Protein AF-A0A1H0IV30-F1 (afdb_monomer_lite)

Secondary structure (DSSP, 8-state):
-HHHHHHHHHTHHHHHHHHHHHTHHHHHHHHHHHHHHHHHHH--S-----------

Radius of gyration: 21.99 Å; chains: 1; bounding box: 41×38×48 Å

Structure (mmCIF, N/CA/C/O backbone):
data_AF-A0A1H0IV30-F1
#
_entry.id   AF-A0A1H0IV30-F1
#
loop_
_atom_site.group_PDB
_atom_site.id
_atom_site.type_symbol
_atom_site.label_atom_id
_atom_site.label_alt_id
_atom_site.label_comp_id
_atom_site.label_asym_id
_atom_site.label_entity_id
_atom_site.label_seq_id
_atom_site.pdbx_PDB_ins_code
_atom_site.Cartn_x
_atom_site.Cartn_y
_atom_site.Cartn_z
_atom_site.occupancy
_atom_site.B_iso_or_equiv
_atom_site.auth_seq_id
_atom_site.auth_comp_id
_atom_site.auth_asym_id
_atom_site.auth_atom_id
_atom_site.pdbx_PDB_model_num
ATOM 1 N N . MET A 1 1 ? 12.935 8.563 -17.288 1.00 62.38 1 MET A N 1
ATOM 2 C CA . MET A 1 1 ? 14.279 7.971 -17.053 1.00 62.38 1 MET A CA 1
ATOM 3 C C . MET A 1 1 ? 14.346 7.189 -15.749 1.00 62.38 1 MET A C 1
ATOM 5 O O . MET A 1 1 ? 14.965 6.136 -15.744 1.00 62.38 1 MET A O 1
ATOM 9 N N . VAL A 1 2 ? 13.699 7.655 -14.675 1.00 77.75 2 VAL A N 1
ATOM 10 C CA . VAL A 1 2 ? 13.630 6.918 -13.402 1.00 77.75 2 VAL A CA 1
ATOM 11 C C . VAL A 1 2 ? 12.884 5.582 -13.548 1.00 77.75 2 VAL A C 1
ATOM 13 O O . VAL A 1 2 ? 13.321 4.592 -12.976 1.00 77.75 2 VAL A O 1
ATOM 16 N N . ASP A 1 3 ? 11.844 5.510 -14.384 1.00 73.94 3 ASP A N 1
ATOM 17 C CA . ASP A 1 3 ? 11.066 4.275 -14.579 1.00 73.94 3 ASP A CA 1
ATOM 18 C C . ASP A 1 3 ? 11.884 3.115 -15.147 1.00 73.94 3 ASP A C 1
ATOM 20 O O . ASP A 1 3 ? 11.855 2.029 -14.581 1.00 73.94 3 ASP A O 1
ATOM 24 N N . ALA A 1 4 ? 12.698 3.363 -16.178 1.00 77.88 4 ALA A N 1
ATOM 25 C CA . ALA A 1 4 ? 13.578 2.351 -16.768 1.00 77.88 4 ALA A CA 1
ATOM 26 C C . ALA A 1 4 ? 14.670 1.870 -15.791 1.00 77.88 4 ALA A C 1
ATOM 28 O O . ALA A 1 4 ? 15.061 0.705 -15.805 1.00 77.88 4 ALA A O 1
ATOM 29 N N . PHE A 1 5 ? 15.154 2.756 -14.914 1.00 78.31 5 PHE A N 1
ATOM 30 C CA . PHE A 1 5 ? 16.102 2.390 -13.860 1.00 78.31 5 PHE A CA 1
ATOM 31 C C . PHE A 1 5 ? 15.440 1.539 -12.770 1.00 78.31 5 PHE A C 1
ATOM 33 O O . PHE A 1 5 ? 16.008 0.544 -12.322 1.00 78.31 5 PHE A O 1
ATOM 40 N N . LEU A 1 6 ? 14.224 1.903 -12.360 1.00 74.75 6 LEU A N 1
ATOM 41 C CA . LEU A 1 6 ? 13.475 1.152 -11.362 1.00 74.75 6 LEU A CA 1
ATOM 42 C C . LEU A 1 6 ? 13.001 -0.204 -11.898 1.00 74.75 6 LEU A C 1
ATOM 44 O O . LEU A 1 6 ? 12.988 -1.170 -11.146 1.00 74.75 6 LEU A O 1
ATOM 48 N N . GLU A 1 7 ? 12.667 -0.308 -13.180 1.00 77.88 7 GLU A N 1
ATOM 49 C CA . GLU A 1 7 ? 12.336 -1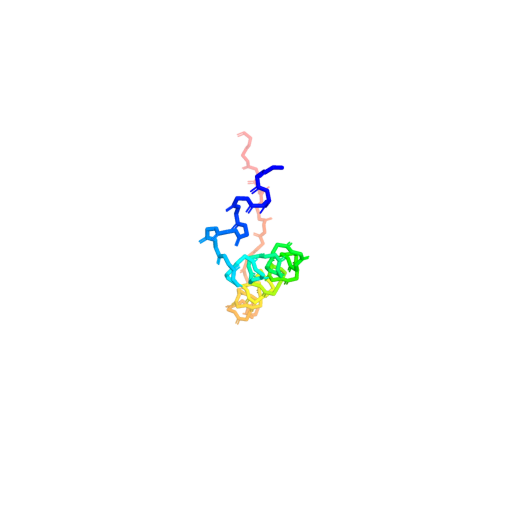.573 -13.842 1.00 77.88 7 GLU A CA 1
ATOM 50 C C . GLU A 1 7 ? 13.553 -2.511 -13.929 1.00 77.88 7 GLU A C 1
ATOM 52 O O . GLU A 1 7 ? 13.422 -3.708 -13.689 1.00 77.88 7 GLU A O 1
ATOM 57 N N . PHE A 1 8 ? 14.760 -1.970 -14.136 1.00 78.94 8 PHE A N 1
ATOM 58 C CA . PHE A 1 8 ? 16.010 -2.737 -14.073 1.00 78.94 8 PHE A CA 1
ATOM 59 C C . PHE A 1 8 ? 16.373 -3.204 -12.647 1.00 78.94 8 PHE A C 1
ATOM 61 O O . PHE A 1 8 ? 16.808 -4.337 -12.465 1.00 78.94 8 PHE A O 1
ATOM 68 N N . MET A 1 9 ? 16.200 -2.345 -11.634 1.00 80.88 9 MET A N 1
ATOM 69 C CA . MET A 1 9 ? 16.570 -2.632 -10.236 1.00 80.88 9 MET A CA 1
ATOM 70 C C . MET A 1 9 ? 15.565 -3.515 -9.490 1.00 80.88 9 MET A C 1
ATOM 72 O O . MET A 1 9 ? 15.961 -4.378 -8.711 1.00 80.88 9 MET A O 1
ATOM 76 N N . LEU A 1 10 ? 14.266 -3.281 -9.685 1.00 78.12 10 LEU A N 1
ATOM 77 C CA . LEU A 1 10 ? 13.205 -3.994 -8.969 1.00 78.12 10 LEU A CA 1
ATOM 78 C C . LEU A 1 10 ? 12.631 -5.153 -9.788 1.00 78.12 10 LEU A C 1
ATOM 80 O O . LEU A 1 10 ? 12.027 -6.058 -9.208 1.00 78.12 10 LEU A O 1
ATOM 84 N N . GLY A 1 11 ? 12.809 -5.150 -11.114 1.00 77.06 11 GLY A N 1
ATOM 85 C CA . GLY A 1 11 ? 12.284 -6.185 -11.999 1.00 77.06 11 GLY A CA 1
ATOM 86 C C . GLY A 1 11 ? 10.804 -6.482 -11.706 1.00 77.06 11 GLY A C 1
ATOM 87 O O . GLY A 1 11 ? 10.021 -5.551 -11.496 1.00 77.06 11 GLY A O 1
ATOM 88 N N . PRO A 1 12 ? 10.390 -7.757 -11.607 1.00 73.31 12 PRO A N 1
ATOM 89 C CA . PRO A 1 12 ? 8.994 -8.115 -11.357 1.00 73.31 12 PRO A CA 1
ATOM 90 C C . PRO A 1 12 ? 8.431 -7.615 -10.011 1.00 73.31 12 PRO A C 1
ATOM 92 O O . PRO A 1 12 ? 7.211 -7.516 -9.885 1.00 73.31 12 PRO A O 1
ATOM 95 N N . MET A 1 13 ? 9.259 -7.226 -9.026 1.00 77.94 13 MET A N 1
ATOM 96 C CA . MET A 1 13 ? 8.758 -6.592 -7.793 1.00 77.94 13 MET A CA 1
ATOM 97 C C . MET A 1 13 ? 8.179 -5.194 -8.027 1.00 77.94 13 MET A C 1
ATOM 99 O O . MET A 1 13 ? 7.325 -4.764 -7.252 1.00 77.94 13 MET A O 1
ATOM 103 N N . ARG A 1 14 ? 8.576 -4.501 -9.104 1.00 78.88 14 ARG A N 1
ATOM 104 C CA . ARG A 1 14 ? 7.970 -3.215 -9.475 1.00 78.88 14 ARG A CA 1
ATOM 105 C C . ARG A 1 14 ? 6.485 -3.378 -9.790 1.00 78.88 14 ARG A C 1
ATOM 107 O O . ARG A 1 14 ? 5.692 -2.597 -9.285 1.00 78.88 14 ARG A O 1
ATOM 114 N N . SER A 1 15 ? 6.109 -4.468 -10.465 1.00 79.50 15 SER A N 1
ATOM 115 C CA . SER A 1 15 ? 4.705 -4.758 -10.791 1.00 79.50 15 SER A CA 1
ATOM 116 C C . SER A 1 15 ? 3.816 -4.910 -9.551 1.00 79.50 15 SER A C 1
ATOM 118 O O . SER A 1 15 ? 2.675 -4.465 -9.550 1.00 79.50 15 SER A O 1
ATOM 120 N N . ILE A 1 16 ? 4.345 -5.479 -8.462 1.00 82.31 16 ILE A N 1
ATOM 121 C CA . ILE A 1 16 ? 3.614 -5.622 -7.194 1.00 82.31 16 ILE A CA 1
ATOM 122 C C . ILE A 1 16 ? 3.401 -4.249 -6.552 1.00 82.31 16 ILE A C 1
ATOM 124 O O . ILE A 1 16 ? 2.318 -3.960 -6.044 1.00 82.31 16 ILE A O 1
ATOM 128 N N . GLY A 1 17 ? 4.431 -3.399 -6.596 1.00 83.81 17 GLY A N 1
ATOM 129 C CA . GLY A 1 17 ? 4.336 -2.010 -6.159 1.00 83.81 17 GLY A CA 1
ATOM 130 C C . GLY A 1 17 ? 3.308 -1.229 -6.972 1.00 83.81 17 GLY A C 1
ATOM 131 O O . GLY A 1 17 ? 2.449 -0.581 -6.385 1.00 83.81 17 GLY A O 1
ATOM 132 N N . ASP A 1 18 ? 3.343 -1.341 -8.299 1.00 85.38 18 ASP A N 1
ATOM 133 C CA . ASP A 1 18 ? 2.428 -0.638 -9.202 1.00 85.38 18 ASP A CA 1
ATOM 134 C C . ASP A 1 18 ? 0.970 -1.043 -8.944 1.00 85.38 18 ASP A C 1
ATOM 136 O O . ASP A 1 18 ? 0.116 -0.177 -8.765 1.00 85.38 18 ASP A O 1
ATOM 140 N N . VAL A 1 19 ? 0.696 -2.343 -8.779 1.00 86.38 19 VAL A N 1
ATOM 141 C CA . VAL A 1 19 ? -0.638 -2.846 -8.403 1.00 86.38 19 VAL A CA 1
ATOM 142 C C . VAL A 1 19 ? -1.078 -2.308 -7.039 1.00 86.38 19 VAL A C 1
ATOM 144 O O . VAL A 1 19 ? -2.250 -1.966 -6.861 1.00 86.38 19 VAL A O 1
ATOM 147 N N . TYR A 1 20 ? -0.165 -2.218 -6.068 1.00 84.88 20 TYR A N 1
ATOM 148 C CA . TYR A 1 20 ? -0.468 -1.644 -4.758 1.00 84.88 20 TYR A CA 1
ATOM 149 C C . TYR A 1 20 ? -0.792 -0.150 -4.844 1.00 84.88 20 TYR A C 1
ATOM 151 O O . TYR A 1 20 ? -1.774 0.283 -4.245 1.00 84.88 20 TYR A O 1
ATOM 159 N N . PHE A 1 21 ? -0.004 0.630 -5.588 1.00 86.69 21 PHE A N 1
ATOM 160 C CA . PHE A 1 21 ? -0.222 2.068 -5.756 1.00 86.69 21 PHE A CA 1
ATOM 161 C C . PHE A 1 21 ? -1.504 2.366 -6.539 1.00 86.69 21 PHE A C 1
ATOM 163 O O . PHE A 1 21 ? -2.269 3.242 -6.142 1.00 86.69 21 PHE A O 1
ATOM 170 N N . GLU A 1 22 ? -1.790 1.605 -7.594 1.00 92.00 22 GLU A N 1
ATOM 171 C CA . GLU A 1 22 ? -3.008 1.760 -8.393 1.00 92.00 22 GLU A CA 1
ATOM 172 C C . GLU A 1 22 ? -4.271 1.437 -7.579 1.00 92.00 22 GLU A C 1
ATOM 174 O O . GLU A 1 22 ? -5.278 2.140 -7.661 1.00 92.00 22 GLU A O 1
ATOM 179 N N . AS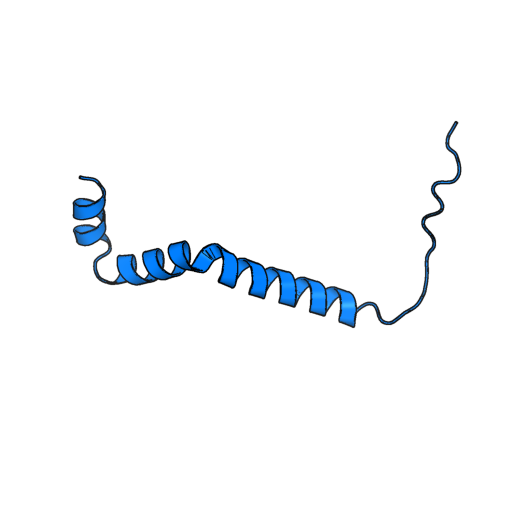N A 1 23 ? -4.200 0.427 -6.708 1.00 93.19 23 ASN A N 1
ATOM 180 C CA . ASN A 1 23 ? -5.315 0.010 -5.855 1.00 93.19 23 ASN A CA 1
ATOM 181 C C . ASN A 1 23 ? -5.210 0.547 -4.417 1.00 93.19 23 ASN A C 1
ATOM 183 O O . ASN A 1 23 ? -5.912 0.066 -3.522 1.00 93.19 23 ASN A O 1
ATOM 187 N N . GLN A 1 24 ? -4.366 1.556 -4.171 1.00 90.44 24 GLN A N 1
ATOM 188 C CA . GLN A 1 24 ? -4.046 2.047 -2.826 1.00 90.44 24 GLN A CA 1
ATOM 189 C C . GLN A 1 24 ? -5.300 2.467 -2.050 1.00 90.44 24 GLN A C 1
ATOM 191 O O . GLN A 1 24 ? -5.426 2.182 -0.859 1.00 90.44 24 GLN A O 1
ATOM 196 N N . MET A 1 25 ? -6.260 3.100 -2.727 1.00 91.81 25 MET A N 1
ATOM 197 C CA . MET A 1 25 ? -7.531 3.502 -2.122 1.00 91.81 25 MET A CA 1
ATOM 198 C C . MET A 1 25 ? -8.347 2.297 -1.649 1.00 91.81 25 MET A C 1
ATOM 200 O O . MET A 1 25 ? -8.874 2.318 -0.541 1.00 91.81 25 MET A O 1
ATOM 204 N N . ILE A 1 26 ? -8.395 1.223 -2.440 1.00 92.44 26 ILE A N 1
ATOM 205 C CA . ILE A 1 26 ? -9.130 -0.002 -2.107 1.00 92.44 26 ILE A CA 1
ATOM 206 C C . ILE A 1 26 ? -8.487 -0.680 -0.894 1.00 92.44 26 ILE A C 1
ATOM 208 O O . ILE A 1 26 ? -9.179 -0.995 0.076 1.00 92.44 26 ILE A O 1
ATOM 212 N N . PHE A 1 27 ? -7.163 -0.854 -0.908 1.00 91.56 27 PHE A N 1
ATOM 213 C CA . PHE A 1 27 ? -6.443 -1.469 0.207 1.00 91.56 27 PHE A CA 1
ATOM 214 C C . PHE A 1 27 ? -6.596 -0.669 1.502 1.00 91.56 27 PHE A C 1
ATOM 216 O O . PHE A 1 27 ? -6.925 -1.239 2.545 1.00 91.56 27 PHE A O 1
ATOM 223 N N . ASN A 1 28 ? -6.449 0.655 1.434 1.00 91.00 28 ASN A N 1
ATOM 224 C CA . ASN A 1 28 ? -6.637 1.525 2.591 1.00 91.00 28 ASN A CA 1
ATOM 225 C C . ASN A 1 28 ? -8.071 1.461 3.125 1.00 91.00 28 ASN A C 1
ATOM 227 O O . ASN A 1 28 ? -8.267 1.352 4.335 1.00 91.00 28 ASN A O 1
ATOM 231 N N . SER A 1 29 ? -9.079 1.467 2.251 1.00 94.44 29 SER A N 1
ATOM 232 C CA . SER A 1 29 ? -10.482 1.348 2.655 1.00 94.44 29 SER A CA 1
ATOM 233 C C . SER A 1 29 ? -10.794 0.012 3.327 1.00 94.44 29 SER A C 1
ATOM 235 O O . SER A 1 29 ? -11.543 -0.002 4.300 1.00 94.44 29 SER A O 1
ATOM 237 N N . ILE A 1 30 ? -10.204 -1.099 2.876 1.00 95.25 30 ILE A N 1
ATOM 238 C CA . ILE A 1 30 ? -10.372 -2.411 3.524 1.00 95.25 30 ILE A CA 1
ATOM 239 C C . ILE A 1 30 ? -9.747 -2.405 4.923 1.00 95.25 30 ILE A C 1
ATOM 241 O O . ILE A 1 30 ? -10.378 -2.854 5.881 1.00 95.25 30 ILE A O 1
ATOM 245 N N . ILE A 1 31 ? -8.529 -1.870 5.061 1.00 94.00 31 ILE A N 1
ATOM 246 C CA . ILE A 1 31 ? -7.821 -1.806 6.347 1.00 94.00 31 ILE A CA 1
ATOM 247 C C . ILE A 1 31 ? -8.584 -0.922 7.339 1.00 94.00 31 ILE A C 1
ATOM 249 O O . ILE A 1 31 ? -8.869 -1.348 8.461 1.00 94.00 31 ILE A O 1
ATOM 253 N N . VAL A 1 32 ? -8.953 0.293 6.923 1.00 94.81 32 VAL A N 1
ATOM 254 C CA . VAL A 1 32 ? -9.698 1.243 7.760 1.00 94.81 32 VAL A CA 1
ATOM 255 C C . VAL A 1 32 ? -11.092 0.704 8.070 1.00 94.81 32 VAL A C 1
ATOM 257 O O . VAL A 1 32 ? -11.507 0.734 9.224 1.00 94.81 32 VAL A O 1
ATOM 260 N N . GLY A 1 33 ? -11.790 0.133 7.087 1.00 94.31 33 GLY A N 1
ATOM 261 C CA . GLY A 1 33 ? -13.099 -0.490 7.276 1.00 94.31 33 GLY A CA 1
ATOM 262 C C . GLY A 1 33 ? -13.055 -1.642 8.280 1.00 94.31 33 GLY A C 1
ATOM 263 O O . GLY A 1 33 ? -13.871 -1.691 9.197 1.00 94.31 33 GLY A O 1
ATOM 264 N N . GLY A 1 34 ? -12.057 -2.524 8.184 1.00 94.88 34 GLY A N 1
ATOM 265 C CA . GLY A 1 34 ? -11.835 -3.593 9.157 1.00 94.88 34 GLY A CA 1
ATOM 266 C C . G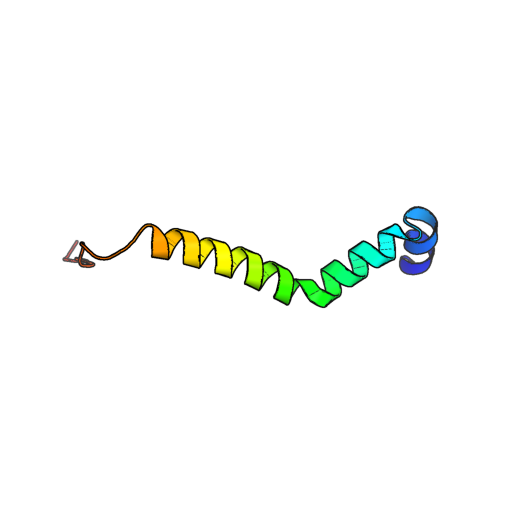LY A 1 34 ? -11.520 -3.067 10.561 1.00 94.88 34 GLY A C 1
ATOM 267 O O . GLY A 1 34 ? -12.033 -3.593 11.550 1.00 94.88 34 GLY A O 1
ATOM 268 N N . ALA A 1 35 ? -10.727 -1.997 10.667 1.00 93.12 35 ALA A N 1
ATOM 269 C CA . ALA A 1 35 ? -10.448 -1.338 11.940 1.00 93.12 35 ALA A CA 1
ATOM 270 C C . ALA A 1 35 ? -11.712 -0.701 12.548 1.00 93.12 35 ALA A C 1
ATOM 272 O O . ALA A 1 35 ? -11.986 -0.905 13.732 1.00 93.12 35 ALA A O 1
ATOM 273 N N . CYS A 1 36 ? -12.519 -0.004 11.743 1.00 92.44 36 CYS A N 1
ATOM 274 C CA . CYS A 1 36 ? -13.805 0.557 12.154 1.00 92.44 36 CYS A CA 1
ATOM 275 C C . CYS A 1 36 ? -14.765 -0.538 12.623 1.00 92.44 36 CYS A C 1
ATOM 277 O O . CYS A 1 36 ? -15.299 -0.431 13.722 1.00 92.44 36 CYS A O 1
ATOM 279 N N . LEU A 1 37 ? -14.916 -1.631 11.867 1.00 92.44 37 LEU A N 1
ATOM 280 C CA . LEU A 1 37 ? -15.743 -2.773 12.269 1.00 92.44 37 LEU A CA 1
ATOM 281 C C . LEU A 1 37 ? -15.249 -3.410 13.570 1.00 92.44 37 LEU A C 1
ATOM 283 O O . LEU A 1 37 ? -16.050 -3.754 14.432 1.00 92.44 37 LEU A O 1
ATOM 287 N N . LYS A 1 38 ? -13.933 -3.527 13.768 1.00 88.94 38 LYS A N 1
ATOM 288 C CA . LYS A 1 38 ? -13.355 -4.041 15.018 1.00 88.94 38 LYS A CA 1
ATOM 289 C C . LYS A 1 38 ? -13.655 -3.132 16.213 1.00 88.94 38 LYS A C 1
ATOM 291 O O . LYS A 1 38 ? -13.900 -3.634 17.309 1.00 88.94 38 LYS A O 1
ATOM 296 N N . ILE A 1 39 ? -13.633 -1.813 16.019 1.00 89.19 39 ILE A N 1
ATOM 297 C CA . ILE A 1 39 ? -13.985 -0.829 17.053 1.00 89.19 39 ILE A CA 1
ATOM 298 C C . ILE A 1 39 ? -15.493 -0.860 17.335 1.00 89.19 39 ILE A C 1
ATOM 300 O O . ILE A 1 39 ? -15.890 -0.881 18.497 1.00 89.19 39 ILE A O 1
ATOM 304 N N . MET A 1 40 ? -16.325 -0.924 16.295 1.00 85.75 40 MET A N 1
ATOM 305 C CA . MET A 1 40 ? -17.785 -0.993 16.410 1.00 85.75 40 MET A CA 1
ATOM 306 C C . MET A 1 40 ? -18.245 -2.301 17.059 1.00 85.75 40 MET A C 1
ATOM 308 O O . MET A 1 40 ? -19.075 -2.273 17.955 1.00 85.75 40 MET A O 1
ATOM 312 N N . ASN A 1 41 ? -17.641 -3.441 16.722 1.00 81.19 41 ASN A N 1
ATOM 313 C CA . ASN A 1 41 ? -17.969 -4.724 17.352 1.00 81.19 41 ASN A CA 1
ATOM 314 C C . ASN A 1 41 ? -17.477 -4.816 18.805 1.00 81.19 41 ASN A C 1
ATOM 316 O O . ASN A 1 41 ? -18.029 -5.582 19.590 1.00 81.19 41 ASN A O 1
ATOM 320 N N . LYS A 1 42 ? -16.462 -4.028 19.188 1.00 67.75 42 LYS A N 1
ATOM 321 C CA . LYS A 1 42 ? -16.094 -3.821 20.598 1.00 67.75 42 LYS A CA 1
ATOM 322 C C . LYS A 1 42 ? -17.059 -2.885 21.337 1.00 67.75 42 LYS A C 1
ATOM 324 O O . LYS A 1 42 ? -17.082 -2.914 22.562 1.00 67.75 42 LYS A O 1
ATOM 329 N N . ARG A 1 43 ? -17.833 -2.069 20.616 1.00 61.12 43 ARG A N 1
ATOM 330 C CA . ARG A 1 43 ? -18.831 -1.126 21.138 1.00 61.12 43 ARG A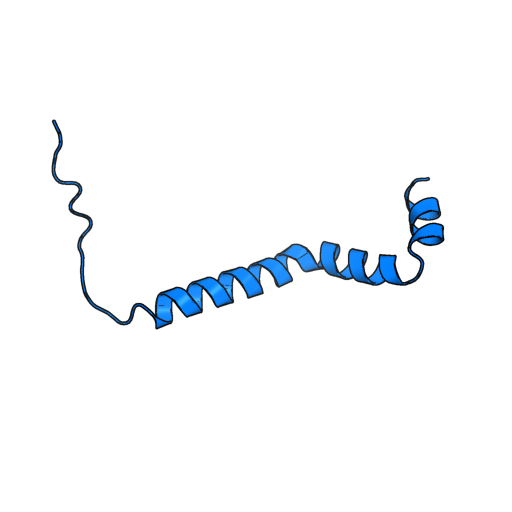 CA 1
ATOM 331 C C . ARG A 1 43 ? -20.245 -1.555 20.716 1.00 61.12 43 ARG A C 1
ATOM 333 O O . ARG A 1 43 ? -20.882 -0.896 19.905 1.00 61.12 43 ARG A O 1
ATOM 340 N N . SER A 1 44 ? -20.751 -2.648 21.281 1.00 51.50 44 SER A N 1
ATOM 341 C CA . SER A 1 44 ? -22.203 -2.897 21.337 1.00 51.50 44 SER A CA 1
ATOM 342 C C . SER A 1 44 ? -22.731 -2.368 22.686 1.00 51.50 44 SER A C 1
ATOM 344 O O . SER A 1 44 ? -21.988 -2.406 23.666 1.00 51.50 44 SER A O 1
ATOM 346 N N . PRO A 1 45 ? -23.942 -1.789 22.734 1.00 57.78 45 PRO A N 1
ATOM 347 C CA . PRO A 1 45 ? -24.210 -0.378 22.993 1.00 57.78 45 PRO A CA 1
ATOM 348 C C . PRO A 1 45 ? -24.298 -0.041 24.489 1.00 57.78 45 PRO A C 1
ATOM 350 O O . PRO A 1 45 ? -24.962 -0.733 25.256 1.00 57.78 45 PRO A O 1
ATOM 353 N N . GLY A 1 46 ? -23.709 1.082 24.895 1.00 50.22 46 GLY A N 1
ATOM 354 C CA . GLY A 1 46 ? -23.935 1.647 26.223 1.00 50.22 46 GLY A CA 1
ATOM 355 C C . GLY A 1 46 ? -22.898 2.699 26.591 1.00 50.22 46 GLY A C 1
ATOM 356 O O . GLY A 1 46 ? -21.719 2.367 26.646 1.00 50.22 46 GLY A O 1
ATOM 357 N N . SER A 1 47 ? -23.383 3.921 26.866 1.00 49.75 47 SER A N 1
ATOM 358 C CA . SER A 1 47 ? -22.718 5.051 27.555 1.00 49.75 47 SER A CA 1
ATOM 359 C C . SER A 1 47 ? -21.476 5.643 26.845 1.00 49.75 47 SER A C 1
ATOM 361 O O . SER A 1 47 ? -20.591 4.916 26.423 1.00 49.75 47 SER A O 1
ATOM 363 N N . GLU A 1 48 ? -21.330 6.948 26.607 1.00 54.72 48 GLU A N 1
ATOM 364 C CA . GLU A 1 48 ? -21.735 8.126 27.387 1.00 54.72 48 GLU A CA 1
ATOM 365 C C . GLU A 1 48 ? -22.065 9.323 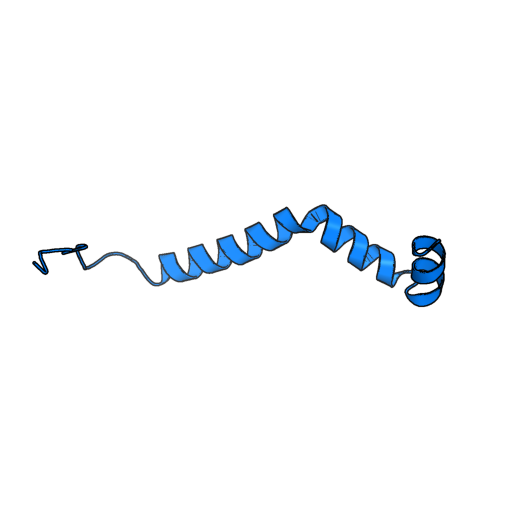26.463 1.00 54.72 48 GLU A C 1
ATOM 367 O O . GLU A 1 48 ? -21.576 9.377 25.329 1.00 54.72 48 GLU A O 1
ATOM 372 N N . PRO A 1 49 ? -22.915 10.263 26.921 1.00 48.44 49 PRO A N 1
ATOM 373 C CA . PRO A 1 49 ? -23.228 11.492 26.202 1.00 48.44 49 PRO A CA 1
ATOM 374 C C . PRO A 1 49 ? -22.001 12.409 26.152 1.00 48.44 49 PRO A C 1
ATOM 376 O O . PRO A 1 49 ? -21.249 12.515 27.118 1.00 48.44 49 PRO A O 1
ATOM 379 N N . VAL A 1 50 ? -21.825 13.084 25.016 1.00 56.62 50 VAL A N 1
ATOM 380 C CA . VAL A 1 50 ? -20.942 14.247 24.894 1.00 56.62 50 VAL A CA 1
ATOM 381 C C . VAL A 1 5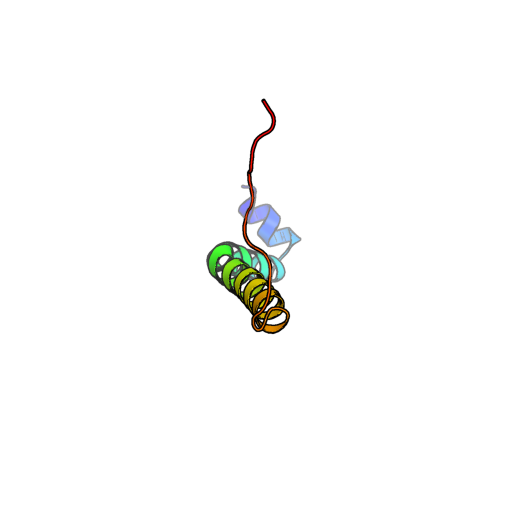0 ? -21.576 15.366 25.715 1.00 56.62 50 VAL A C 1
ATOM 383 O O . VAL A 1 50 ? -22.421 16.111 25.227 1.00 56.62 50 VAL A O 1
ATOM 386 N N . ASP A 1 51 ? -21.229 15.397 26.995 1.00 48.28 51 ASP A N 1
ATOM 387 C CA . ASP A 1 51 ? -21.456 16.525 27.881 1.00 48.28 51 ASP A CA 1
ATOM 388 C C . ASP A 1 51 ? -20.256 17.467 27.720 1.00 48.28 51 ASP A C 1
ATOM 390 O O . ASP A 1 51 ? -19.312 17.454 28.504 1.00 48.28 51 ASP A O 1
ATOM 394 N N . ASP A 1 52 ? -20.261 18.253 26.641 1.00 54.47 52 ASP A N 1
ATOM 395 C CA . ASP A 1 52 ? -19.500 19.504 26.592 1.00 54.47 52 ASP A CA 1
ATOM 396 C C . ASP A 1 52 ? -20.330 20.577 27.322 1.00 54.47 52 ASP A C 1
ATOM 398 O O . ASP A 1 52 ? -20.767 21.573 26.741 1.00 54.47 52 ASP A O 1
ATOM 402 N N . THR A 1 53 ? -20.610 20.335 28.606 1.00 54.19 53 THR A N 1
ATOM 403 C CA . THR A 1 53 ? -21.070 21.376 29.521 1.00 54.19 53 THR A CA 1
ATOM 404 C C . THR A 1 53 ? -19.838 22.172 29.924 1.00 54.19 53 THR A C 1
ATOM 406 O O . THR A 1 53 ? -18.937 21.678 30.595 1.00 54.19 53 THR A O 1
ATOM 409 N N . GLU A 1 54 ? -19.810 23.410 29.444 1.00 50.09 54 GLU A N 1
ATOM 410 C CA . GLU A 1 54 ? -19.367 24.571 30.211 1.00 50.09 54 GLU A CA 1
ATOM 411 C C . GLU A 1 54 ? -17.983 24.449 30.868 1.00 50.09 54 GLU A C 1
ATOM 413 O O . GLU A 1 54 ? -17.832 24.005 32.001 1.00 50.09 54 GLU A O 1
ATOM 418 N N . ASN A 1 55 ? -16.967 25.014 30.217 1.00 51.91 55 ASN A N 1
ATOM 419 C CA . ASN A 1 55 ? -15.983 25.784 30.973 1.00 51.91 55 ASN A CA 1
ATOM 420 C C . ASN A 1 55 ? -15.883 27.184 30.370 1.00 51.91 55 ASN A C 1
ATOM 422 O O . ASN A 1 55 ? -15.219 27.413 29.356 1.00 51.91 55 ASN A O 1
ATOM 426 N N . MET A 1 56 ? -16.668 28.058 31.011 1.00 48.12 56 MET A N 1
ATOM 427 C CA . MET A 1 56 ? -16.517 29.513 31.081 1.00 48.12 56 MET A CA 1
ATOM 428 C C . MET A 1 56 ? -15.125 29.907 31.581 1.00 48.12 56 MET A C 1
ATOM 430 O O . MET A 1 56 ? -14.537 29.135 32.373 1.00 48.12 56 MET A O 1
#

Sequence (56 aa):
MVDAFLEFMLGPMRSIGDVYFENQMIFNSIIVGGACLKIMNKRSPGSEPVDDTENM

pLDDT: mean 76.7, std 15.68, range [48.12, 95.25]

Foldseek 3Di:
DVVVVCCVVCPVVVVVVVVCVVCVVVVVCVVVVVVVVVVVVVDDDDDDDPPPPDDD

Organism: Halobacillus aidingensis (NCBI:txid240303)